Protein AF-A0A6P0T3J5-F1 (afdb_monome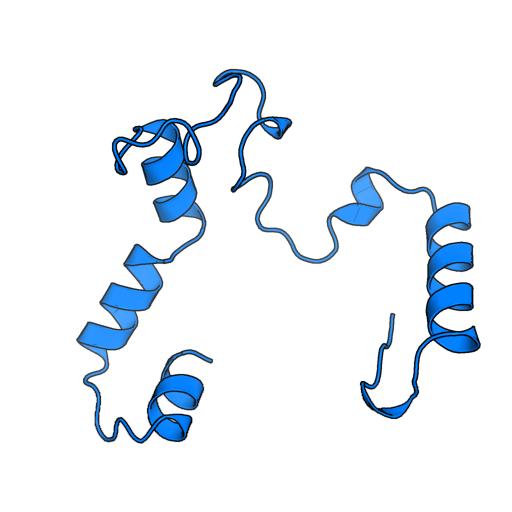r_lite)

Radius of gyration: 18.55 Å; chains: 1; bounding box: 42×30×42 Å

Secondary structure (DSSP, 8-state):
-HHHHHHHTT--S--HHHHHHHHHHT-HHHHHHHHHTTTTS-GGGS-S-TT-GGGSSS----TTGGGGTS-HHHHHHHHHHHHHHS-GGG----

Structure (mmCIF, N/CA/C/O backbone):
data_AF-A0A6P0T3J5-F1
#
_entry.id   AF-A0A6P0T3J5-F1
#
loop_
_atom_site.group_PDB
_atom_site.id
_atom_site.type_symbol
_atom_site.label_atom_id
_atom_site.label_alt_id
_atom_site.label_comp_id
_atom_site.label_asym_id
_atom_site.label_entity_id
_atom_site.label_seq_id
_atom_site.pdbx_PDB_ins_code
_atom_site.Cartn_x
_atom_site.Cartn_y
_atom_site.Cartn_z
_atom_site.occupancy
_atom_site.B_iso_or_equiv
_atom_site.auth_seq_id
_atom_site.auth_comp_id
_atom_site.auth_asym_id
_atom_site.auth_atom_id
_atom_site.pdbx_PDB_model_num
ATOM 1 N N . GLU A 1 1 ? 4.152 -9.629 -8.737 1.00 95.06 1 GLU A N 1
ATOM 2 C CA . GLU A 1 1 ? 3.459 -8.334 -8.942 1.00 95.06 1 GLU A CA 1
ATOM 3 C C . GLU A 1 1 ? 4.068 -7.447 -10.029 1.00 95.06 1 GLU A C 1
ATOM 5 O O . GLU A 1 1 ? 3.558 -7.495 -11.138 1.00 95.06 1 GLU A O 1
ATOM 10 N N . LEU A 1 2 ? 5.146 -6.674 -9.800 1.00 96.75 2 LEU A N 1
ATOM 11 C CA . LEU A 1 2 ? 5.589 -5.652 -10.780 1.00 96.75 2 LEU A CA 1
ATOM 12 C C . LEU A 1 2 ? 5.813 -6.205 -12.201 1.00 96.75 2 LEU A C 1
ATOM 14 O O . LEU A 1 2 ? 5.323 -5.622 -13.163 1.00 96.75 2 LEU A O 1
ATOM 18 N N . ARG A 1 3 ? 6.474 -7.363 -12.337 1.00 96.31 3 ARG A N 1
ATOM 19 C CA . ARG A 1 3 ? 6.648 -8.032 -13.638 1.00 96.31 3 ARG A CA 1
ATOM 20 C C . ARG A 1 3 ? 5.317 -8.328 -14.334 1.00 96.31 3 ARG A C 1
ATOM 22 O O . ARG A 1 3 ? 5.178 -8.032 -15.511 1.00 96.31 3 ARG A O 1
ATOM 29 N N . GLN A 1 4 ? 4.344 -8.865 -13.602 1.00 96.44 4 GLN A N 1
ATOM 30 C CA . GLN A 1 4 ? 3.030 -9.211 -14.154 1.00 96.44 4 GLN A CA 1
ATOM 31 C C . GLN A 1 4 ? 2.288 -7.961 -14.641 1.00 96.44 4 GLN A C 1
ATOM 33 O O . GLN A 1 4 ? 1.677 -7.987 -15.704 1.00 96.44 4 GLN A O 1
ATOM 38 N N . VAL A 1 5 ? 2.389 -6.846 -13.906 1.00 97.12 5 VAL A N 1
ATOM 39 C CA . VAL A 1 5 ? 1.825 -5.555 -14.331 1.00 97.12 5 VAL A CA 1
ATOM 40 C C . VAL A 1 5 ? 2.503 -5.055 -15.608 1.00 97.12 5 VAL A C 1
ATOM 42 O O . VAL A 1 5 ? 1.822 -4.629 -16.536 1.00 97.12 5 VAL A O 1
ATOM 45 N N . LEU A 1 6 ? 3.834 -5.126 -15.686 1.00 97.06 6 LEU A N 1
ATOM 46 C CA . LEU A 1 6 ? 4.584 -4.722 -16.879 1.00 97.06 6 LEU A CA 1
ATOM 47 C C . LEU A 1 6 ? 4.208 -5.570 -18.102 1.00 97.06 6 LEU A C 1
ATOM 49 O O . LEU A 1 6 ? 3.953 -5.019 -19.172 1.00 97.06 6 LEU A O 1
ATOM 53 N N . GLU A 1 7 ? 4.100 -6.887 -17.932 1.00 96.38 7 GLU A N 1
ATOM 54 C CA . GLU A 1 7 ? 3.666 -7.809 -18.984 1.00 96.38 7 GLU A CA 1
ATOM 55 C C . GLU A 1 7 ? 2.233 -7.520 -19.440 1.00 96.38 7 GLU A C 1
ATOM 57 O O . GLU A 1 7 ? 1.975 -7.476 -20.645 1.00 96.38 7 GLU A O 1
ATOM 62 N N . PHE A 1 8 ? 1.318 -7.255 -18.502 1.00 96.81 8 PHE A N 1
ATOM 63 C CA . PHE A 1 8 ? -0.057 -6.849 -18.801 1.00 96.81 8 PHE A CA 1
ATOM 64 C C . PHE A 1 8 ? -0.113 -5.552 -19.622 1.00 96.81 8 PHE A C 1
ATOM 66 O O . PHE A 1 8 ? -0.898 -5.445 -20.561 1.00 96.81 8 PHE A O 1
ATOM 73 N N . LEU A 1 9 ? 0.764 -4.590 -19.322 1.00 97.56 9 LEU A N 1
ATOM 74 C CA . LEU A 1 9 ? 0.909 -3.341 -20.078 1.00 97.56 9 LEU A CA 1
ATOM 75 C C . LEU A 1 9 ? 1.632 -3.518 -21.429 1.00 97.56 9 LEU A C 1
ATOM 77 O O . LEU A 1 9 ? 1.785 -2.550 -22.172 1.00 97.56 9 LEU A O 1
ATOM 81 N N . GLY A 1 10 ? 2.071 -4.734 -21.769 1.00 97.00 10 GLY A N 1
ATOM 82 C CA . GLY A 1 10 ? 2.725 -5.055 -23.038 1.00 97.00 10 GLY A CA 1
ATOM 83 C C . GLY A 1 10 ? 4.249 -4.909 -23.035 1.00 97.00 10 GLY A C 1
ATOM 84 O O . GLY A 1 10 ? 4.875 -5.141 -24.072 1.00 97.00 10 GLY A O 1
ATOM 85 N N . PHE A 1 11 ? 4.868 -4.583 -21.896 1.00 96.19 11 PHE A N 1
ATOM 86 C CA . PHE A 1 11 ? 6.324 -4.576 -21.759 1.00 96.19 11 PHE A CA 1
ATOM 87 C C . PHE A 1 11 ? 6.829 -6.010 -21.609 1.00 96.19 11 PHE A C 1
ATOM 89 O O . PHE A 1 11 ? 6.770 -6.612 -20.538 1.00 96.19 11 PHE A O 1
ATOM 96 N N . LYS A 1 12 ? 7.328 -6.570 -22.712 1.00 90.31 12 LYS A N 1
ATOM 97 C CA . LYS A 1 12 ? 7.913 -7.913 -22.740 1.00 90.31 12 LYS A CA 1
ATOM 98 C C . LYS A 1 12 ? 9.416 -7.841 -22.494 1.00 90.31 12 LYS A C 1
ATOM 100 O O . LYS A 1 12 ? 10.077 -6.922 -22.969 1.00 90.31 12 LYS A O 1
ATOM 105 N N . SER A 1 13 ? 9.944 -8.841 -21.789 1.00 92.44 13 SER A N 1
ATOM 106 C CA . SER A 1 13 ? 11.389 -9.046 -21.612 1.00 92.44 13 SER A CA 1
ATOM 107 C C . SER A 1 13 ? 12.123 -7.903 -20.894 1.00 92.44 13 SER A C 1
ATOM 109 O O . SER A 1 13 ? 13.279 -7.624 -21.202 1.00 92.44 13 SER A O 1
ATOM 111 N N . VAL A 1 14 ? 11.473 -7.250 -19.922 1.00 96.00 14 VAL A N 1
ATOM 112 C CA . VAL A 1 14 ? 12.159 -6.295 -19.036 1.00 96.00 14 VAL A CA 1
ATOM 113 C C . VAL A 1 14 ? 13.216 -7.049 -18.212 1.00 96.00 14 VAL A C 1
ATOM 115 O O . VAL A 1 14 ? 12.851 -8.043 -17.568 1.00 96.00 14 VAL A O 1
ATOM 118 N N . PRO A 1 15 ? 14.494 -6.613 -18.224 1.00 97.44 15 PRO A N 1
ATOM 119 C CA . PRO A 1 15 ? 15.556 -7.266 -17.468 1.00 97.44 15 PRO A CA 1
ATOM 120 C C . PRO A 1 15 ? 15.267 -7.294 -15.968 1.00 97.44 15 PRO A C 1
ATOM 122 O O . PRO A 1 15 ? 14.731 -6.335 -15.409 1.00 97.44 15 PRO A O 1
ATOM 125 N N . ASP A 1 16 ? 15.671 -8.380 -15.318 1.00 96.62 16 ASP A N 1
ATOM 126 C CA . ASP A 1 16 ? 15.440 -8.602 -13.889 1.00 96.62 16 ASP A CA 1
ATOM 127 C C . ASP A 1 16 ? 16.080 -7.497 -13.044 1.00 96.62 16 ASP A C 1
ATOM 129 O O . ASP A 1 16 ? 15.429 -6.958 -12.156 1.00 96.62 16 ASP A O 1
ATOM 133 N N . GLU A 1 17 ? 17.286 -7.068 -13.413 1.00 97.94 17 GLU A N 1
ATOM 134 C CA . GLU A 1 17 ? 18.028 -5.982 -12.760 1.00 97.94 17 GLU A CA 1
ATOM 135 C C . GLU A 1 17 ? 17.231 -4.666 -12.718 1.00 97.94 17 GLU A C 1
ATOM 137 O O . GLU A 1 17 ? 17.197 -3.986 -11.696 1.00 97.94 17 GLU A O 1
ATOM 142 N N . VAL A 1 18 ? 16.520 -4.330 -13.801 1.00 97.62 18 VAL A N 1
ATOM 143 C CA . VAL A 1 18 ? 15.691 -3.114 -13.877 1.00 97.62 18 VAL A CA 1
ATOM 144 C C . VAL A 1 18 ? 14.470 -3.233 -12.965 1.00 97.62 18 VAL A C 1
ATOM 146 O O . VAL A 1 18 ? 14.066 -2.266 -12.318 1.00 97.62 18 VAL A O 1
ATOM 149 N N . ILE A 1 19 ? 13.870 -4.423 -12.897 1.00 97.56 19 ILE A N 1
ATOM 150 C CA . ILE A 1 19 ? 12.739 -4.692 -12.002 1.00 97.56 19 ILE A CA 1
ATOM 151 C C . ILE A 1 19 ? 13.195 -4.619 -10.544 1.00 97.56 19 ILE A C 1
ATOM 153 O O . ILE A 1 19 ? 12.507 -4.012 -9.726 1.00 97.56 19 ILE A O 1
ATOM 157 N N . GLU A 1 20 ? 14.347 -5.197 -10.218 1.00 97.94 20 GLU A N 1
ATOM 158 C CA . GLU A 1 20 ? 14.933 -5.152 -8.878 1.00 97.94 20 GLU A CA 1
ATOM 159 C C . GLU A 1 20 ? 15.272 -3.722 -8.453 1.00 97.94 20 GLU A C 1
ATOM 161 O O . GLU A 1 20 ? 14.923 -3.315 -7.341 1.00 97.94 20 GLU A O 1
ATOM 166 N N . GLU A 1 21 ? 15.874 -2.929 -9.341 1.00 98.38 21 GLU A N 1
ATOM 1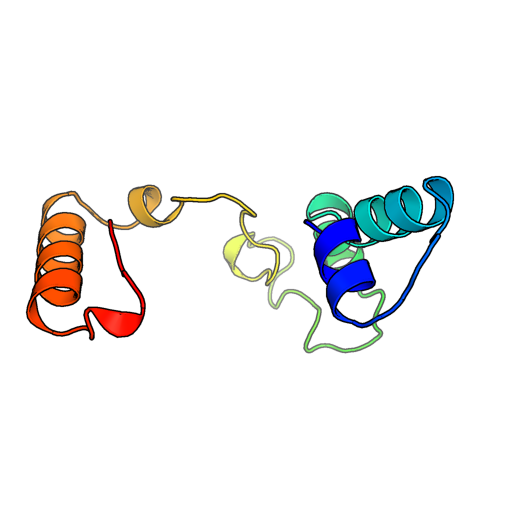67 C CA . GLU A 1 21 ? 16.152 -1.515 -9.093 1.00 98.38 21 GLU A CA 1
ATOM 168 C C . GLU A 1 21 ? 14.857 -0.735 -8.834 1.00 98.38 21 GLU A C 1
ATOM 170 O O . GLU A 1 21 ? 14.752 -0.021 -7.833 1.00 98.38 21 GLU A O 1
ATOM 175 N N . ALA A 1 22 ? 13.835 -0.925 -9.675 1.00 98.12 22 ALA A N 1
ATOM 176 C CA . ALA A 1 22 ? 12.539 -0.275 -9.511 1.00 98.12 22 ALA A CA 1
ATOM 177 C C . ALA A 1 22 ? 11.855 -0.667 -8.190 1.00 98.12 22 ALA A C 1
ATOM 179 O O . ALA A 1 22 ? 11.327 0.197 -7.488 1.00 98.12 22 ALA A O 1
ATOM 180 N N . VAL A 1 23 ? 11.892 -1.951 -7.815 1.00 98.06 23 VAL A N 1
ATOM 181 C CA . VAL A 1 23 ? 11.344 -2.445 -6.541 1.00 98.06 23 VAL A CA 1
ATOM 182 C C . VAL A 1 23 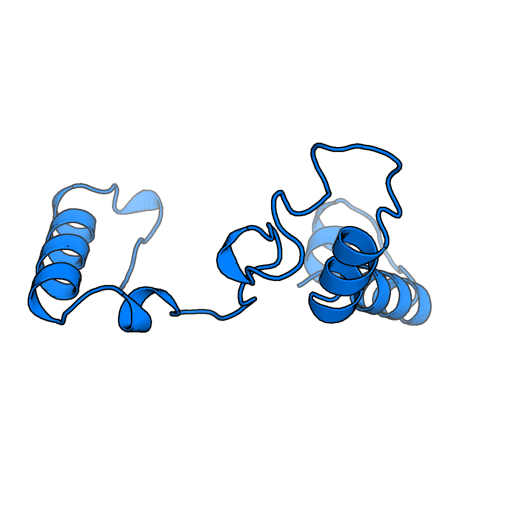? 12.111 -1.867 -5.352 1.00 98.06 23 VAL A C 1
ATOM 184 O O . VAL A 1 23 ? 11.495 -1.436 -4.378 1.00 98.06 23 VAL A O 1
ATOM 187 N N . SER A 1 24 ? 13.442 -1.816 -5.421 1.00 98.12 24 SER A N 1
ATOM 188 C CA . SER A 1 24 ? 14.284 -1.239 -4.370 1.00 98.12 24 SER A CA 1
ATOM 189 C C . SER A 1 24 ? 14.008 0.257 -4.192 1.00 98.12 24 SER A C 1
ATOM 191 O O . SER A 1 24 ? 13.767 0.726 -3.071 1.00 98.12 24 SER A O 1
ATOM 193 N N . PHE A 1 25 ? 13.938 0.997 -5.302 1.00 97.75 25 PHE A N 1
ATOM 194 C CA . PHE A 1 25 ? 13.600 2.416 -5.321 1.00 97.75 25 PHE A CA 1
ATOM 195 C C . PHE A 1 25 ? 12.204 2.678 -4.740 1.00 97.75 25 PHE A C 1
ATOM 197 O O . PHE A 1 25 ? 12.035 3.569 -3.905 1.00 97.75 25 PHE A O 1
ATOM 204 N N . ALA A 1 26 ? 11.212 1.876 -5.126 1.00 97.00 26 ALA A N 1
ATOM 205 C CA . ALA A 1 26 ? 9.838 1.983 -4.642 1.00 97.00 26 ALA A CA 1
ATOM 206 C C . ALA A 1 26 ? 9.606 1.301 -3.280 1.00 97.00 26 ALA A C 1
ATOM 208 O O . ALA A 1 26 ? 8.474 1.257 -2.798 1.00 97.00 26 ALA A O 1
ATOM 209 N N . SER A 1 27 ? 10.647 0.765 -2.634 1.00 97.81 27 SER A N 1
ATOM 210 C CA . SER A 1 27 ? 10.496 0.107 -1.338 1.00 97.81 27 SER A CA 1
ATOM 211 C C . SER A 1 27 ? 9.983 1.089 -0.285 1.00 97.81 27 SER A C 1
ATOM 213 O O . SER A 1 27 ? 10.373 2.258 -0.246 1.00 97.81 27 SER A O 1
ATOM 215 N N . PHE A 1 28 ? 9.138 0.609 0.630 1.00 97.44 28 PHE A N 1
ATOM 216 C CA . PHE A 1 28 ? 8.575 1.445 1.694 1.00 97.44 28 PHE A CA 1
ATOM 217 C C . PHE A 1 28 ? 9.658 2.174 2.504 1.00 97.44 28 PHE A C 1
ATOM 219 O O . PHE A 1 28 ? 9.542 3.367 2.780 1.00 97.44 28 PHE A O 1
ATOM 226 N N . LYS A 1 29 ? 10.755 1.473 2.821 1.00 97.00 29 LYS A N 1
ATOM 227 C CA . LYS A 1 29 ? 11.917 2.044 3.511 1.00 97.00 29 LYS A CA 1
ATOM 228 C C . LYS A 1 29 ? 12.534 3.202 2.723 1.00 97.00 29 LYS A C 1
ATOM 230 O O . LYS A 1 29 ? 12.816 4.244 3.313 1.00 97.00 29 LYS A O 1
ATOM 235 N N . ASN A 1 30 ? 12.735 3.037 1.415 1.00 97.81 30 ASN A N 1
ATOM 236 C CA . ASN A 1 30 ? 13.297 4.101 0.590 1.00 97.81 30 ASN A CA 1
ATOM 237 C C . ASN A 1 30 ? 12.323 5.278 0.449 1.00 97.81 30 ASN A C 1
ATOM 239 O O . ASN A 1 30 ? 12.726 6.425 0.624 1.00 97.81 30 ASN A O 1
ATOM 243 N N . MET A 1 31 ? 11.028 5.017 0.247 1.00 97.12 31 MET A N 1
ATOM 244 C CA . MET A 1 31 ? 10.003 6.067 0.214 1.00 97.12 31 MET A CA 1
ATOM 245 C C . MET A 1 31 ? 9.950 6.871 1.519 1.00 97.12 31 MET A C 1
ATOM 247 O O . MET A 1 31 ? 9.903 8.100 1.473 1.00 97.12 31 MET A O 1
ATOM 251 N N . ARG A 1 32 ? 10.056 6.208 2.680 1.00 96.19 32 ARG A N 1
ATOM 252 C CA . ARG A 1 32 ? 10.150 6.875 3.990 1.00 96.19 32 ARG A CA 1
ATOM 253 C C . ARG A 1 32 ? 11.373 7.775 4.087 1.00 96.19 32 ARG A C 1
ATOM 255 O O . ARG A 1 32 ? 11.283 8.888 4.607 1.00 96.19 32 ARG A O 1
ATOM 262 N N . GLN A 1 33 ? 12.512 7.315 3.576 1.00 95.88 33 GLN A N 1
ATOM 263 C CA . GLN A 1 33 ? 13.733 8.111 3.547 1.00 95.88 33 GLN A CA 1
ATOM 264 C C . GLN A 1 33 ? 13.602 9.321 2.613 1.00 95.88 33 GLN A C 1
ATOM 266 O O . GLN A 1 33 ? 14.028 10.415 2.985 1.00 95.88 33 GLN A O 1
ATOM 271 N N . MET A 1 34 ? 12.983 9.152 1.441 1.00 96.50 34 MET A N 1
ATOM 272 C CA . MET A 1 34 ? 12.733 10.241 0.491 1.00 96.50 34 MET A CA 1
ATOM 273 C C . MET A 1 34 ? 11.790 11.307 1.062 1.00 96.50 34 MET A C 1
ATOM 275 O O . MET A 1 34 ? 12.063 12.501 0.936 1.00 96.50 34 MET A O 1
ATOM 279 N N . GLU A 1 35 ? 10.718 10.886 1.737 1.00 96.50 35 GLU A N 1
ATOM 280 C CA . GLU A 1 35 ? 9.789 11.780 2.436 1.00 96.50 35 GLU A CA 1
ATOM 281 C C . GLU A 1 35 ? 10.502 12.556 3.557 1.00 96.50 35 GLU A C 1
ATOM 283 O O . GLU A 1 35 ? 10.428 13.786 3.615 1.00 96.50 35 GLU A O 1
ATOM 288 N N . LYS A 1 36 ? 11.272 11.859 4.406 1.00 94.44 36 LYS A N 1
ATOM 289 C CA . LYS A 1 36 ? 12.058 12.476 5.487 1.00 94.44 36 LYS A CA 1
ATOM 290 C C . LYS A 1 36 ? 13.071 13.498 4.959 1.00 94.44 36 LYS A C 1
ATOM 292 O O . LYS A 1 36 ? 13.225 14.569 5.544 1.00 94.44 36 LYS A O 1
ATOM 297 N N . ASN A 1 37 ? 13.740 13.178 3.852 1.00 94.75 37 ASN A N 1
ATOM 298 C CA . ASN A 1 37 ? 14.790 14.006 3.255 1.00 94.75 37 ASN A CA 1
ATOM 299 C C . ASN A 1 37 ? 14.263 15.099 2.315 1.00 94.75 37 ASN A C 1
ATOM 301 O O . ASN A 1 37 ? 15.064 15.827 1.732 1.00 94.75 37 ASN A O 1
ATOM 305 N N . ARG A 1 38 ? 12.938 15.232 2.151 1.00 93.12 38 ARG A N 1
ATOM 306 C CA . ARG A 1 38 ? 12.309 16.195 1.230 1.00 93.12 38 ARG A CA 1
ATOM 307 C C . ARG A 1 38 ? 12.802 16.055 -0.218 1.00 93.12 38 ARG A C 1
ATOM 309 O O . ARG A 1 38 ? 12.909 17.049 -0.938 1.00 93.12 38 ARG A O 1
ATOM 316 N N . THR A 1 39 ? 13.077 14.827 -0.664 1.00 94.56 39 THR A N 1
ATOM 317 C CA . THR A 1 39 ? 13.678 14.538 -1.980 1.00 94.56 39 THR A CA 1
ATOM 318 C C . THR A 1 39 ? 12.914 15.183 -3.143 1.00 94.56 39 THR A C 1
ATOM 320 O O . THR A 1 39 ? 13.526 15.668 -4.091 1.00 94.56 39 THR A O 1
ATOM 323 N N . PHE A 1 40 ? 11.584 15.263 -3.055 1.00 89.19 40 PHE A N 1
ATOM 324 C CA . PHE A 1 40 ? 10.721 15.746 -4.138 1.00 89.19 40 PHE A CA 1
ATOM 325 C C . PHE A 1 40 ? 10.505 17.268 -4.180 1.00 89.19 40 PHE A C 1
ATOM 327 O O . PHE A 1 40 ? 9.671 17.726 -4.956 1.00 89.19 40 PHE A O 1
ATOM 334 N N . LYS A 1 41 ? 11.219 18.060 -3.358 1.00 88.75 41 LYS A N 1
ATOM 335 C CA . LYS A 1 41 ? 11.109 19.540 -3.294 1.00 88.75 41 LYS A CA 1
ATOM 336 C C . LYS A 1 41 ? 9.657 20.054 -3.276 1.00 88.75 41 LYS A C 1
ATOM 338 O O . LYS A 1 41 ? 9.349 21.112 -3.817 1.00 88.75 41 LYS A O 1
ATOM 343 N N . SER A 1 42 ? 8.761 19.280 -2.671 1.00 90.25 42 SER A N 1
ATOM 344 C CA . SER A 1 42 ? 7.334 19.561 -2.582 1.00 90.25 42 SER A CA 1
ATOM 345 C C . SER A 1 42 ? 6.886 19.324 -1.154 1.00 90.25 42 SER A C 1
ATOM 347 O O . SER A 1 42 ? 7.026 18.214 -0.640 1.00 90.25 42 SER A O 1
ATOM 349 N N . ASP A 1 43 ? 6.301 20.346 -0.536 1.00 88.62 43 ASP A N 1
ATOM 350 C CA . ASP A 1 43 ? 5.837 20.266 0.854 1.00 88.62 43 ASP A CA 1
ATOM 351 C C . ASP A 1 43 ? 4.691 19.256 1.032 1.00 88.62 43 ASP A C 1
ATOM 353 O O . ASP A 1 43 ? 4.472 18.719 2.117 1.00 88.62 43 ASP A O 1
ATOM 357 N N . ARG A 1 44 ? 3.994 18.911 -0.059 1.00 91.19 44 ARG A N 1
ATOM 358 C CA . ARG A 1 44 ? 2.941 17.883 -0.061 1.00 91.19 44 ARG A CA 1
ATOM 359 C C . ARG A 1 44 ? 3.487 16.479 0.209 1.00 91.19 44 ARG A C 1
ATOM 361 O O . ARG A 1 44 ? 2.740 15.628 0.682 1.00 91.19 44 ARG A O 1
ATOM 368 N N . LEU A 1 45 ? 4.765 16.242 -0.090 1.00 93.56 45 LEU A N 1
ATOM 369 C CA . LEU A 1 45 ? 5.445 14.951 0.056 1.00 93.56 45 LEU A CA 1
ATOM 370 C C . LEU A 1 45 ? 6.447 14.955 1.217 1.00 93.56 45 LEU A C 1
ATOM 372 O O . LEU A 1 45 ? 7.420 14.204 1.210 1.00 93.56 45 LEU A O 1
ATOM 376 N N . THR A 1 46 ? 6.208 15.815 2.206 1.00 94.19 46 THR A N 1
ATOM 377 C CA . THR A 1 46 ? 6.979 15.891 3.450 1.00 94.19 46 THR A CA 1
ATOM 378 C C . THR A 1 46 ? 6.048 15.754 4.649 1.00 94.19 46 THR A C 1
ATOM 380 O O . THR A 1 46 ? 4.880 16.146 4.543 1.00 94.19 46 THR A O 1
ATOM 383 N N . PRO A 1 47 ? 6.508 15.200 5.781 1.00 95.06 47 PRO A N 1
ATOM 384 C CA . PRO A 1 47 ? 5.695 15.123 6.988 1.00 95.06 47 PRO A CA 1
ATOM 385 C C . PRO A 1 47 ? 5.426 16.531 7.522 1.00 95.06 47 PRO A C 1
ATOM 387 O O . PRO A 1 47 ? 6.268 17.421 7.382 1.00 95.06 47 PRO A O 1
ATOM 390 N N . THR A 1 48 ? 4.263 16.730 8.140 1.00 94.38 48 THR A N 1
ATOM 391 C CA . THR A 1 48 ? 3.960 18.008 8.803 1.00 94.38 48 THR A CA 1
ATOM 392 C C . THR A 1 48 ? 4.821 18.180 10.056 1.00 94.38 48 THR A C 1
ATOM 394 O O . THR A 1 48 ? 5.310 19.277 10.310 1.00 94.38 48 THR A O 1
ATOM 397 N N . ASP A 1 49 ? 5.064 17.090 10.792 1.00 95.00 49 ASP A N 1
ATOM 398 C CA . ASP A 1 49 ? 5.946 17.051 11.959 1.00 95.00 49 ASP A CA 1
ATOM 399 C C . ASP A 1 49 ? 6.901 15.851 11.862 1.00 95.00 49 ASP A C 1
ATOM 401 O O . ASP A 1 49 ? 6.500 14.691 11.909 1.00 95.00 49 ASP A O 1
ATOM 405 N N . GLN A 1 50 ? 8.201 16.118 11.746 1.00 92.75 50 GLN A N 1
ATOM 406 C CA . GLN A 1 50 ? 9.205 15.060 11.617 1.00 92.75 50 GLN A CA 1
ATOM 407 C C . GLN A 1 50 ? 9.350 14.178 12.865 1.00 92.75 50 GLN A C 1
ATOM 409 O O . GLN A 1 50 ? 9.868 13.064 12.725 1.00 92.75 50 GLN A O 1
ATOM 414 N N . GLN A 1 51 ? 8.921 14.660 14.036 1.00 94.94 51 GLN A N 1
ATOM 415 C CA . GLN A 1 51 ? 8.953 13.925 15.303 1.00 94.94 51 GLN A CA 1
ATOM 416 C C . GLN A 1 51 ? 7.711 13.051 15.505 1.00 94.94 51 GLN A C 1
ATOM 418 O O . GLN A 1 51 ? 7.780 12.055 16.222 1.00 94.94 51 GLN A O 1
ATOM 423 N N . ASP A 1 52 ? 6.607 13.370 14.830 1.00 95.81 52 ASP A N 1
ATOM 424 C CA . ASP A 1 52 ? 5.399 12.555 14.836 1.00 95.81 52 ASP A CA 1
ATOM 425 C C . ASP A 1 52 ? 5.408 11.565 13.665 1.00 95.81 52 ASP A C 1
ATOM 427 O O . ASP A 1 52 ? 5.310 11.945 12.494 1.00 95.81 52 ASP A O 1
ATOM 431 N N . GLN A 1 53 ? 5.494 10.267 13.974 1.00 93.25 53 GLN A N 1
ATOM 432 C CA . GLN A 1 53 ? 5.436 9.226 12.951 1.00 93.25 53 GLN A CA 1
ATOM 433 C C . GLN A 1 53 ? 4.109 9.222 12.190 1.00 93.25 53 GLN A C 1
ATOM 435 O O . GLN A 1 53 ? 4.123 8.848 11.015 1.00 93.25 53 GLN A O 1
ATOM 440 N N . GLU A 1 54 ? 3.011 9.651 12.818 1.00 95.31 54 GLU A N 1
ATOM 441 C CA . GLU A 1 54 ? 1.674 9.653 12.225 1.00 95.31 54 GLU A CA 1
ATOM 442 C C . GLU A 1 54 ? 1.489 10.762 11.180 1.00 95.31 54 GLU A C 1
ATOM 444 O O . GLU A 1 54 ? 0.643 10.634 10.296 1.00 95.31 54 GLU A O 1
ATOM 449 N N . SER A 1 55 ? 2.339 11.793 11.194 1.00 96.00 55 SER A N 1
ATOM 450 C CA . SER A 1 55 ? 2.298 12.887 10.215 1.00 96.00 55 SER A CA 1
ATOM 451 C C . SER A 1 55 ? 2.891 12.523 8.839 1.00 96.00 55 SER A C 1
ATOM 453 O O . SER A 1 55 ? 2.735 13.262 7.853 1.00 96.00 55 SER A O 1
ATOM 455 N N . TYR A 1 56 ? 3.582 11.382 8.764 1.00 96.75 56 TYR A N 1
ATOM 456 C CA . TYR A 1 56 ? 4.158 10.856 7.532 1.00 96.75 56 TYR A CA 1
ATOM 457 C C . TYR A 1 56 ? 3.100 10.140 6.700 1.00 96.75 56 TYR A C 1
ATOM 459 O O . TYR A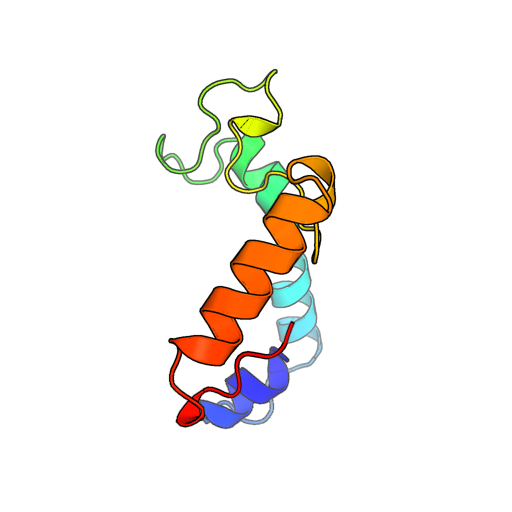 1 56 ? 2.260 9.400 7.207 1.00 96.75 56 TYR A O 1
ATOM 467 N N . LYS A 1 57 ? 3.219 10.270 5.382 1.00 95.44 57 LYS A N 1
ATOM 468 C CA . LYS A 1 57 ? 2.406 9.537 4.411 1.00 95.44 57 LYS A CA 1
ATOM 469 C C . LYS A 1 57 ? 2.847 8.074 4.395 1.00 95.44 57 LYS A C 1
ATOM 471 O O . LYS A 1 57 ? 2.025 7.161 4.390 1.00 95.44 57 LYS A O 1
ATOM 476 N N . THR A 1 58 ? 4.154 7.834 4.492 1.00 96.25 58 THR A N 1
ATOM 477 C CA . THR A 1 58 ? 4.749 6.501 4.671 1.00 96.25 58 THR A CA 1
ATOM 478 C C . THR A 1 58 ? 4.740 6.067 6.141 1.00 96.25 58 THR A C 1
ATOM 480 O O . THR A 1 58 ? 5.777 5.808 6.743 1.00 96.25 58 THR A O 1
ATOM 483 N N . ARG A 1 59 ? 3.557 6.010 6.759 1.00 95.12 59 ARG A N 1
ATOM 484 C CA . ARG A 1 59 ? 3.391 5.881 8.216 1.00 95.12 59 ARG A CA 1
ATOM 485 C C . ARG A 1 59 ? 3.897 4.560 8.811 1.00 95.12 59 ARG A C 1
ATOM 487 O O . ARG A 1 59 ? 4.868 4.571 9.558 1.00 95.12 59 ARG A O 1
ATOM 494 N N . LYS A 1 60 ? 3.264 3.429 8.456 1.00 94.81 60 LYS A N 1
ATOM 495 C CA . LYS A 1 60 ? 3.584 2.087 9.001 1.00 94.81 60 LYS A CA 1
ATOM 496 C C . LYS A 1 60 ? 3.930 1.024 7.954 1.00 94.81 60 LYS A C 1
ATOM 498 O O . LYS A 1 60 ? 4.700 0.123 8.257 1.00 94.81 60 LYS A O 1
ATOM 503 N N . GLY A 1 61 ? 3.372 1.104 6.740 1.00 94.50 61 GLY A N 1
ATOM 504 C CA . GLY A 1 61 ? 3.675 0.141 5.666 1.00 94.50 61 GLY A CA 1
ATOM 505 C C . GLY A 1 61 ? 3.274 -1.303 5.991 1.00 94.50 61 GLY A C 1
ATOM 506 O O . GLY A 1 61 ? 3.906 -2.237 5.508 1.00 94.50 61 GLY A O 1
ATOM 507 N N . LYS A 1 62 ? 2.258 -1.482 6.843 1.00 95.00 62 LYS A N 1
ATOM 508 C CA . LYS A 1 62 ? 1.844 -2.772 7.397 1.00 95.00 62 LYS A CA 1
ATOM 509 C C . LYS A 1 62 ? 0.406 -3.093 6.994 1.00 95.00 62 LYS A C 1
ATOM 511 O O . LYS A 1 62 ? -0.493 -2.279 7.205 1.00 95.00 62 LYS A O 1
ATOM 516 N N . VAL A 1 63 ? 0.199 -4.295 6.461 1.00 95.19 63 VAL A N 1
ATOM 517 C CA . VAL A 1 63 ? -1.138 -4.854 6.207 1.00 95.19 63 VAL A CA 1
ATOM 518 C C . VAL A 1 63 ? -1.802 -5.199 7.542 1.00 95.19 63 VAL A C 1
ATOM 520 O O . VAL A 1 63 ? -1.145 -5.722 8.441 1.00 95.19 63 VAL A O 1
ATOM 523 N N . GLY A 1 64 ? -3.088 -4.870 7.687 1.00 94.12 64 GLY A N 1
ATOM 524 C CA . GLY A 1 64 ? -3.847 -5.142 8.914 1.00 94.12 64 GLY A CA 1
ATOM 525 C C . GLY A 1 64 ? -3.551 -4.193 10.080 1.00 94.12 64 GLY A C 1
ATOM 526 O O . GLY A 1 64 ? -3.934 -4.469 11.207 1.00 94.12 64 GLY A O 1
ATOM 527 N N . GLY A 1 65 ? -2.882 -3.057 9.849 1.00 95.44 65 GLY A N 1
ATOM 528 C CA . GLY A 1 65 ? -2.533 -2.113 10.922 1.00 95.44 65 GLY A CA 1
ATOM 529 C C . GLY A 1 65 ? -3.721 -1.435 11.624 1.00 95.44 65 GLY A C 1
ATOM 530 O O . GLY A 1 65 ? -3.507 -0.729 12.604 1.00 95.44 65 GLY A O 1
ATOM 531 N N . PHE A 1 66 ? -4.955 -1.619 11.142 1.00 95.25 66 PHE A N 1
ATOM 532 C CA . PHE A 1 66 ? -6.165 -1.061 11.756 1.00 95.25 66 PHE A CA 1
ATOM 533 C C . PHE A 1 66 ? -6.466 -1.666 13.135 1.00 95.25 66 PHE A C 1
ATOM 535 O O . PHE A 1 66 ? -7.029 -0.974 13.977 1.00 95.25 66 PHE A O 1
ATOM 542 N N . THR A 1 67 ? -6.024 -2.900 13.409 1.00 96.38 67 THR A N 1
ATOM 543 C CA . THR A 1 67 ? -6.225 -3.576 14.707 1.00 96.38 67 THR A CA 1
ATOM 544 C C . THR A 1 67 ? -5.461 -2.915 15.856 1.00 96.38 67 THR A C 1
ATOM 546 O O . THR A 1 67 ? -5.667 -3.242 17.017 1.00 96.38 67 THR A O 1
ATOM 549 N N . GLU A 1 68 ? -4.533 -2.009 15.543 1.00 95.81 68 GLU A N 1
ATOM 550 C CA . GLU A 1 68 ? -3.815 -1.201 16.534 1.00 95.81 68 GLU A CA 1
ATOM 551 C C . GLU A 1 68 ? -4.632 0.027 16.984 1.00 95.81 68 GLU A C 1
ATOM 553 O O . GLU A 1 68 ? -4.220 0.719 17.911 1.00 95.81 68 GLU A O 1
ATOM 558 N N . TYR A 1 69 ? -5.760 0.311 16.321 1.00 95.56 69 TYR A N 1
ATOM 559 C CA . TYR A 1 69 ? -6.600 1.495 16.546 1.00 95.56 69 TYR A CA 1
ATOM 560 C C . TYR A 1 69 ? -8.060 1.151 16.835 1.00 95.56 69 TYR A C 1
ATOM 562 O O . TYR A 1 69 ? -8.705 1.860 17.600 1.00 95.56 69 TYR A O 1
ATOM 570 N N . LEU A 1 70 ? -8.574 0.098 16.201 1.00 97.94 70 LEU A N 1
ATOM 571 C CA . LEU A 1 70 ? -9.950 -0.361 16.346 1.00 97.94 70 LEU A CA 1
ATOM 572 C C . LEU A 1 70 ? -10.014 -1.521 17.334 1.00 97.94 70 LEU A C 1
ATOM 574 O O . LEU A 1 70 ? -9.145 -2.397 17.328 1.00 97.94 70 LEU A O 1
ATOM 578 N N . ASN A 1 71 ? -11.047 -1.520 18.173 1.00 98.19 71 ASN A N 1
ATOM 579 C CA . ASN A 1 71 ? -11.347 -2.661 19.030 1.00 98.19 71 ASN A CA 1
ATOM 580 C C . ASN A 1 71 ? -12.094 -3.751 18.230 1.00 98.19 71 ASN A C 1
ATOM 582 O O . ASN A 1 71 ? -12.478 -3.538 17.081 1.00 98.19 71 ASN A O 1
ATOM 586 N N . ASN A 1 72 ? -12.292 -4.927 18.831 1.00 97.88 72 ASN A N 1
ATOM 587 C CA . ASN A 1 72 ? -12.937 -6.049 18.141 1.00 97.88 72 ASN A CA 1
ATOM 588 C C . ASN A 1 72 ? -14.389 -5.747 17.736 1.00 97.88 72 ASN A C 1
ATOM 590 O O . ASN A 1 72 ? -14.799 -6.149 16.656 1.00 97.88 72 ASN A O 1
ATOM 594 N N . GLU A 1 73 ? -15.140 -5.011 18.560 1.00 98.25 73 GLU A N 1
ATOM 595 C CA . GLU A 1 73 ? -16.535 -4.656 18.264 1.00 98.25 73 GLU A CA 1
ATOM 596 C C . GLU A 1 73 ? -16.619 -3.743 17.031 1.00 98.25 73 GLU A C 1
ATOM 598 O O . GLU A 1 73 ? -17.437 -3.979 16.145 1.00 98.25 73 GLU A O 1
ATOM 603 N N . ASP A 1 74 ? -15.723 -2.754 16.927 1.00 98.06 74 ASP A N 1
ATOM 604 C CA . ASP A 1 74 ? -15.629 -1.867 15.760 1.00 98.06 74 ASP A CA 1
ATOM 605 C C . ASP A 1 74 ? -15.269 -2.647 14.487 1.00 98.06 74 ASP A C 1
ATOM 607 O O . ASP A 1 74 ? -15.791 -2.375 13.406 1.00 98.06 74 ASP A O 1
ATOM 611 N N . ILE A 1 75 ? -14.348 -3.608 14.603 1.00 97.62 75 ILE A N 1
ATOM 612 C CA . ILE A 1 75 ? -13.910 -4.441 13.479 1.00 97.62 75 ILE A CA 1
ATOM 613 C C . ILE A 1 75 ? -15.067 -5.317 12.989 1.00 97.62 75 ILE A C 1
ATOM 615 O O . ILE A 1 75 ? -15.315 -5.369 11.785 1.00 97.62 75 ILE A O 1
ATOM 619 N N . ASP A 1 76 ? -15.790 -5.964 13.902 1.00 97.19 76 ASP A N 1
ATOM 620 C CA . ASP A 1 76 ? -16.910 -6.845 13.566 1.00 97.19 76 ASP A CA 1
ATOM 621 C C . ASP A 1 76 ? -18.074 -6.069 12.927 1.00 97.19 76 ASP A C 1
ATOM 623 O O . ASP A 1 76 ? -18.641 -6.514 11.924 1.00 97.19 76 ASP A O 1
ATOM 627 N N . ASP A 1 77 ? -18.394 -4.876 13.441 1.00 97.25 77 ASP A N 1
ATOM 628 C CA . ASP A 1 77 ? -19.415 -3.994 12.860 1.00 97.25 77 ASP A CA 1
ATOM 629 C C . ASP A 1 77 ? -19.033 -3.529 11.444 1.00 97.25 77 ASP A C 1
ATOM 631 O O . ASP A 1 77 ? -19.851 -3.580 10.521 1.00 97.25 77 ASP A O 1
ATOM 635 N N . LEU A 1 78 ? -17.777 -3.118 11.230 1.00 95.94 78 LEU A N 1
ATOM 636 C CA . LEU A 1 78 ? -17.307 -2.693 9.909 1.00 95.94 78 LEU A CA 1
ATOM 637 C C . LEU A 1 78 ? -17.271 -3.848 8.905 1.00 95.94 78 LEU A C 1
ATOM 639 O O . LEU A 1 78 ? -17.678 -3.656 7.758 1.00 95.94 78 LEU A O 1
ATOM 643 N N . ASN A 1 79 ? -16.835 -5.035 9.327 1.00 95.12 79 ASN A N 1
ATOM 644 C CA . ASN A 1 79 ? -16.846 -6.229 8.484 1.00 95.12 79 ASN A CA 1
ATOM 645 C C . ASN A 1 79 ? -18.278 -6.608 8.081 1.00 95.12 79 ASN A C 1
ATOM 647 O O . ASN A 1 79 ? -18.533 -6.820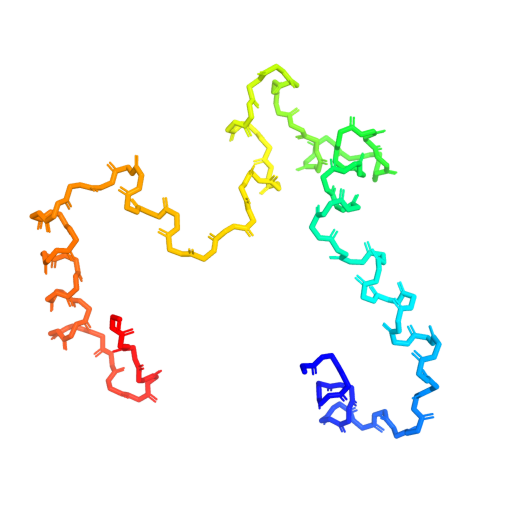 6.897 1.00 95.12 79 ASN A O 1
ATOM 651 N N . SER A 1 80 ? -19.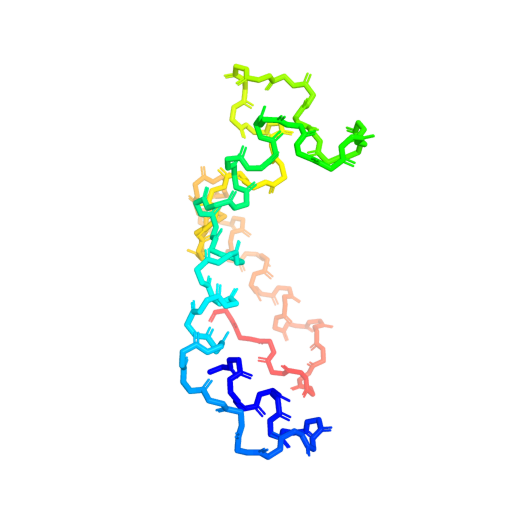227 -6.584 9.024 1.00 94.88 80 SER A N 1
ATOM 652 C CA . SER A 1 80 ? -20.645 -6.861 8.742 1.00 94.88 80 SER A CA 1
ATOM 653 C C . SER A 1 80 ? -21.215 -5.868 7.723 1.00 94.88 80 SER A C 1
ATOM 655 O O . SER A 1 80 ? -21.835 -6.259 6.739 1.00 94.88 80 SER A O 1
ATOM 657 N N . LYS A 1 81 ? -20.916 -4.570 7.873 1.00 94.62 81 LYS A N 1
ATOM 658 C CA . LYS A 1 81 ? -21.321 -3.538 6.899 1.00 94.62 81 LYS A CA 1
ATOM 659 C C . LYS A 1 81 ? -20.708 -3.747 5.519 1.00 94.62 81 LYS A C 1
ATOM 661 O O . LYS A 1 81 ? -21.358 -3.450 4.517 1.00 94.62 81 LYS A O 1
ATOM 666 N N . MET A 1 82 ? -19.457 -4.204 5.447 1.00 94.19 82 MET A N 1
ATOM 667 C CA . MET A 1 82 ? -18.819 -4.513 4.169 1.00 94.19 82 MET A CA 1
ATOM 668 C C . MET A 1 82 ? -19.538 -5.659 3.458 1.00 94.19 82 MET A C 1
ATOM 670 O O . MET A 1 82 ? -19.821 -5.535 2.269 1.00 94.19 82 MET A O 1
ATOM 674 N N . GLU A 1 83 ? -19.871 -6.726 4.181 1.00 92.25 83 GLU A N 1
ATOM 675 C CA . GLU A 1 83 ? -20.582 -7.888 3.640 1.00 92.25 83 GLU A CA 1
ATOM 676 C C . GLU A 1 83 ? -22.029 -7.563 3.243 1.00 92.25 83 GLU A C 1
ATOM 678 O O . GLU A 1 83 ? -22.503 -8.014 2.204 1.00 92.25 83 GLU A O 1
ATOM 683 N N . GLU A 1 84 ? -22.734 -6.751 4.032 1.00 93.38 84 GLU A N 1
ATOM 684 C CA . GLU A 1 84 ? -24.152 -6.452 3.803 1.00 93.38 84 GLU A CA 1
ATOM 685 C C . GLU A 1 84 ? -24.404 -5.373 2.741 1.00 93.38 84 GLU A C 1
ATOM 687 O O . GLU A 1 84 ? -25.508 -5.292 2.191 1.00 93.38 84 GLU A O 1
ATOM 692 N N . HIS A 1 85 ? -23.438 -4.483 2.491 1.00 94.38 85 HIS A N 1
ATOM 693 C CA . HIS A 1 85 ? -23.679 -3.273 1.694 1.00 94.38 85 HIS A CA 1
ATOM 694 C C . HIS A 1 85 ? -22.746 -3.087 0.499 1.00 94.38 85 HIS A C 1
ATOM 696 O O . HIS A 1 85 ? -23.072 -2.292 -0.390 1.00 94.38 85 HIS A O 1
ATOM 702 N N . LEU A 1 86 ? -21.593 -3.761 0.446 1.00 94.75 86 LEU A N 1
ATOM 703 C CA . LEU A 1 86 ? -20.712 -3.660 -0.714 1.00 94.75 86 LEU A CA 1
ATOM 704 C C . LEU A 1 86 ? -21.089 -4.686 -1.779 1.00 94.75 86 LEU A C 1
ATOM 706 O O . LEU A 1 86 ? -21.594 -5.765 -1.503 1.00 94.75 86 LEU A O 1
ATOM 710 N N . SER A 1 87 ? -20.844 -4.327 -3.038 1.00 93.00 87 SER A N 1
ATOM 711 C CA . SER A 1 87 ? -21.140 -5.210 -4.163 1.00 93.00 87 SER A CA 1
ATOM 712 C C . SER A 1 87 ? -20.258 -6.459 -4.139 1.00 93.00 87 SER A C 1
ATOM 714 O O . SER A 1 87 ? -19.027 -6.353 -4.160 1.00 93.00 87 SER A O 1
ATOM 716 N N . ASP A 1 88 ? -20.895 -7.625 -4.247 1.00 89.00 88 ASP A N 1
ATOM 717 C CA . ASP A 1 88 ? -20.232 -8.925 -4.402 1.00 89.00 88 ASP A CA 1
ATOM 718 C C . ASP A 1 88 ? -19.287 -8.987 -5.608 1.00 89.00 88 ASP A C 1
ATOM 720 O O . ASP A 1 88 ? -18.349 -9.786 -5.620 1.00 89.00 88 ASP A O 1
ATOM 724 N N . PHE A 1 89 ? -19.501 -8.133 -6.618 1.00 94.00 89 PHE A N 1
ATOM 725 C CA . PHE A 1 89 ? -18.695 -8.079 -7.841 1.00 94.00 89 PHE A CA 1
ATOM 726 C C . PHE A 1 89 ? -17.194 -7.896 -7.569 1.00 94.00 89 PHE A C 1
ATOM 728 O O . PHE A 1 89 ? -16.367 -8.448 -8.291 1.00 94.00 89 PHE A O 1
ATOM 735 N N . TYR A 1 90 ? -16.834 -7.125 -6.539 1.00 90.75 90 TYR A N 1
ATOM 736 C CA . TYR A 1 90 ? -15.436 -6.838 -6.198 1.00 90.75 90 TYR A CA 1
ATOM 737 C C . TYR A 1 90 ? -14.848 -7.811 -5.168 1.00 90.75 90 TYR A C 1
ATOM 739 O O . TYR A 1 90 ? -13.668 -7.696 -4.843 1.00 90.75 90 TYR A O 1
ATOM 747 N N . HIS A 1 91 ? -15.646 -8.764 -4.670 1.00 87.62 91 HIS A N 1
ATOM 748 C CA . HIS A 1 91 ? -15.231 -9.779 -3.700 1.00 87.62 91 HIS A CA 1
ATOM 749 C C . HIS A 1 91 ? -14.530 -9.208 -2.457 1.00 87.62 91 HIS A C 1
ATOM 751 O O . HIS A 1 91 ? -13.500 -9.733 -2.029 1.00 87.62 91 HIS A O 1
ATOM 757 N N . TYR A 1 92 ? -15.082 -8.141 -1.873 1.00 85.12 92 TYR A N 1
ATOM 758 C CA . TYR A 1 92 ? -14.619 -7.647 -0.579 1.00 85.12 92 TYR A CA 1
ATOM 759 C C . TYR A 1 92 ? -14.805 -8.751 0.467 1.00 85.12 92 TYR A C 1
ATOM 761 O O . TYR A 1 92 ? -15.927 -9.147 0.763 1.00 85.12 92 TYR A O 1
ATOM 769 N N . LYS A 1 93 ? -13.694 -9.286 0.973 1.00 78.12 93 LYS A N 1
ATOM 770 C CA . LYS A 1 93 ? -13.665 -10.283 2.043 1.00 78.12 93 LYS A CA 1
ATOM 771 C C . LYS A 1 93 ? -12.804 -9.731 3.179 1.00 78.12 93 LYS A C 1
ATOM 773 O O . LYS A 1 93 ? -11.722 -9.223 2.861 1.00 78.12 93 LYS A O 1
ATOM 778 N N . PRO A 1 94 ? -13.279 -9.792 4.433 1.00 71.44 94 PRO A N 1
ATOM 779 C CA . PRO A 1 94 ? -12.458 -9.506 5.606 1.00 71.44 94 PRO A CA 1
ATOM 780 C C . PRO A 1 94 ? -11.175 -10.350 5.658 1.00 71.44 94 PRO A C 1
ATOM 782 O O . PRO A 1 94 ? -11.208 -11.522 5.208 1.00 71.44 94 PRO A O 1
#

Foldseek 3Di:
DVVVVCVVVVNPPDDPVVVVVVCVCPPLVNLQVCQPVVVVVDPVSHFPDSVDLVSHPSRPPDDPCCCVPDDPVRVVVVQVCCVPPPDCVVVDHD

Sequence (94 aa):
ELRQVLEFLGFKSVPDEVIEEAVSFASFKNMRQMEKNRTFKSDRLTPTDQQDQESYKTRKGKVGGFTEYLNNEDIDDLNSKMEEHLSDFYHYKP

pLDDT: mean 94.77, std 3.98, range [71.44, 98.38]